Protein AF-A0A171BE28-F1 (afdb_monomer_lite)

Foldseek 3Di:
DDDDDDDDPVPDDDDDDQDPVNVVVVVVVQQVQQQFPPPRDGDPDGDDPVQSGHPCVVPVHDDDDDDPPPPPPPVPPDD

Secondary structure (DSSP, 8-state):
--------GGGPPPPPPP-HHHHHHHHHHHHHHHB-TTT-PBPSSPPPTTTSS-HHHHTTS--PPPPTTTTSSSTTS--

Radius of gyration: 21.07 Å; chains: 1; bounding box: 47×33×46 Å

Sequence (79 aa):
MQVSYLYRIDRAKPVRPMTSRKWGALALAMLARRTCPECGITYSYCLPTSLGMCLLCAHGGAQQAPDPFEDRRFDEQHP

Structure (mmCIF, N/CA/C/O backbone):
data_AF-A0A171BE28-F1
#
_entry.id   AF-A0A171BE28-F1
#
loop_
_atom_site.group_PDB
_atom_site.id
_atom_site.type_symbol
_atom_site.label_atom_id
_atom_site.label_alt_id
_atom_site.label_comp_id
_atom_site.label_asym_id
_atom_site.label_entity_id
_atom_site.label_seq_id
_atom_site.pdbx_PDB_ins_code
_atom_site.Cartn_x
_atom_site.Cartn_y
_atom_site.Cartn_z
_atom_site.occupancy
_atom_site.B_iso_or_equiv
_atom_site.auth_seq_id
_atom_site.auth_comp_id
_atom_site.auth_asym_id
_atom_site.auth_atom_id
_atom_site.pdbx_PDB_model_num
ATOM 1 N N . MET A 1 1 ? -17.131 8.270 -28.415 1.00 60.09 1 MET A N 1
ATOM 2 C CA . MET A 1 1 ? -16.558 7.050 -29.024 1.00 60.09 1 MET A CA 1
ATOM 3 C C . MET A 1 1 ? -15.257 6.743 -28.297 1.00 60.09 1 MET A C 1
ATOM 5 O O . MET A 1 1 ? -14.391 7.608 -28.277 1.00 60.09 1 MET A O 1
ATOM 9 N N . GLN A 1 2 ? -15.158 5.602 -27.611 1.00 77.75 2 GLN A N 1
ATOM 10 C CA . GLN A 1 2 ? -13.972 5.224 -26.833 1.00 77.75 2 GLN A CA 1
ATOM 11 C C . GLN A 1 2 ? -13.104 4.278 -27.667 1.00 77.75 2 GLN A C 1
ATOM 13 O O . GLN A 1 2 ? -13.620 3.342 -28.269 1.00 77.75 2 GLN A O 1
ATOM 18 N N . VAL A 1 3 ? -11.800 4.543 -27.719 1.00 79.50 3 VAL A N 1
ATOM 19 C CA . VAL A 1 3 ? -10.829 3.740 -28.471 1.00 79.50 3 VAL A CA 1
ATOM 20 C C . VAL A 1 3 ? -9.922 3.023 -27.478 1.00 79.50 3 VAL A C 1
ATOM 22 O O . VAL A 1 3 ? -9.364 3.655 -26.582 1.00 79.50 3 VAL A O 1
ATOM 25 N N . SER A 1 4 ? -9.763 1.709 -27.634 1.00 74.50 4 SER A N 1
ATOM 26 C CA . SER A 1 4 ? -8.785 0.914 -26.889 1.00 74.50 4 SER A CA 1
ATOM 27 C C . SER A 1 4 ? -7.547 0.676 -27.751 1.00 74.50 4 SER A C 1
ATOM 29 O O . SER A 1 4 ? -7.613 -0.024 -28.762 1.00 74.50 4 SER A O 1
ATOM 31 N N . TYR A 1 5 ? -6.407 1.230 -27.347 1.00 83.94 5 TYR A N 1
ATOM 32 C CA . TYR A 1 5 ? -5.132 0.958 -28.006 1.00 83.94 5 TYR A CA 1
AT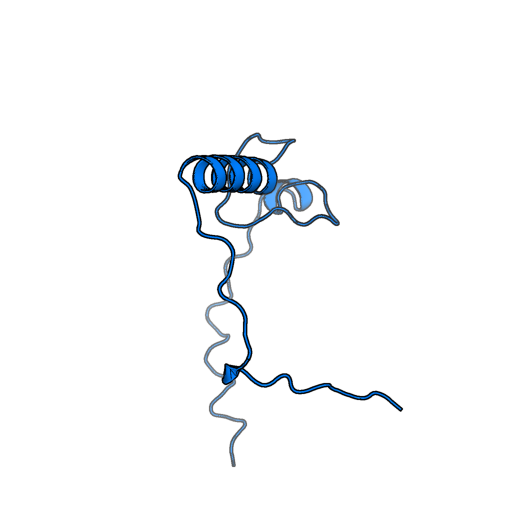OM 33 C C . TYR A 1 5 ? -4.571 -0.381 -27.517 1.00 83.94 5 TYR A C 1
ATOM 35 O O . TYR A 1 5 ? -4.146 -0.502 -26.368 1.00 83.94 5 TYR A O 1
ATOM 43 N N . LEU A 1 6 ? -4.555 -1.388 -28.392 1.00 86.44 6 LEU A N 1
ATOM 44 C CA . LEU A 1 6 ? -3.832 -2.637 -28.153 1.00 86.44 6 LEU A CA 1
ATOM 45 C C . LEU A 1 6 ? -2.352 -2.438 -28.505 1.00 86.44 6 LEU A C 1
ATOM 47 O O . LEU A 1 6 ? -1.972 -2.399 -29.676 1.00 86.44 6 LEU A O 1
ATOM 51 N N . TYR A 1 7 ? -1.507 -2.284 -27.485 1.00 88.12 7 TYR A N 1
ATOM 52 C CA . TYR A 1 7 ? -0.060 -2.172 -27.668 1.00 88.12 7 TYR A CA 1
ATOM 53 C C . TYR A 1 7 ? 0.567 -3.538 -27.962 1.00 88.12 7 TYR A C 1
ATOM 55 O O . TYR A 1 7 ? 0.224 -4.548 -27.349 1.00 88.12 7 TYR A O 1
ATOM 63 N N . ARG A 1 8 ? 1.529 -3.566 -28.891 1.00 89.88 8 ARG A N 1
ATOM 64 C CA . ARG A 1 8 ? 2.277 -4.783 -29.232 1.00 89.88 8 ARG A CA 1
ATOM 65 C C . ARG A 1 8 ? 3.299 -5.122 -28.149 1.00 89.88 8 ARG A C 1
ATOM 67 O O . ARG A 1 8 ? 4.199 -4.323 -27.889 1.00 89.88 8 ARG A O 1
ATOM 74 N N . ILE A 1 9 ? 3.201 -6.332 -27.601 1.00 90.25 9 ILE A N 1
ATOM 75 C CA . ILE A 1 9 ? 4.084 -6.846 -26.542 1.00 90.25 9 ILE A CA 1
ATOM 76 C C . ILE A 1 9 ? 5.544 -6.925 -27.019 1.00 90.25 9 ILE A C 1
ATOM 78 O O . ILE A 1 9 ? 6.442 -6.560 -26.269 1.00 90.25 9 ILE A O 1
ATOM 82 N N . ASP A 1 10 ? 5.792 -7.275 -28.287 1.00 90.88 10 ASP A N 1
ATOM 83 C CA . ASP A 1 10 ? 7.153 -7.424 -28.847 1.00 90.88 10 ASP A CA 1
ATOM 84 C C . ASP A 1 10 ? 8.002 -6.145 -28.782 1.00 90.88 10 ASP A C 1
ATOM 86 O O . ASP A 1 10 ? 9.227 -6.191 -28.836 1.00 90.88 10 ASP A O 1
ATOM 90 N N . ARG A 1 11 ? 7.350 -4.977 -28.723 1.00 92.31 11 ARG A N 1
ATOM 91 C CA . ARG A 1 11 ? 8.018 -3.669 -28.653 1.00 92.31 11 ARG A CA 1
ATOM 92 C C . ARG A 1 11 ? 8.156 -3.157 -27.221 1.00 92.31 11 ARG A C 1
ATOM 94 O O . ARG A 1 11 ? 8.602 -2.023 -27.025 1.00 92.31 11 ARG A O 1
ATOM 101 N N . ALA A 1 12 ? 7.756 -3.948 -26.226 1.00 92.12 12 ALA A N 1
ATOM 102 C CA . ALA A 1 12 ? 7.888 -3.574 -24.831 1.00 92.12 12 ALA A CA 1
ATOM 103 C C . ALA A 1 12 ? 9.370 -3.416 -24.475 1.00 92.12 12 ALA A C 1
ATOM 105 O O . ALA A 1 12 ? 10.185 -4.320 -24.656 1.00 92.12 12 ALA A O 1
ATOM 106 N N . LYS A 1 13 ? 9.726 -2.240 -23.955 1.00 93.25 13 LYS A N 1
ATOM 107 C CA . LYS A 1 13 ? 11.061 -2.017 -23.399 1.00 93.25 13 LYS A CA 1
ATOM 108 C C . LYS A 1 13 ? 11.179 -2.782 -22.076 1.00 93.25 13 LYS A C 1
ATOM 110 O O . LYS A 1 13 ? 10.200 -2.824 -21.326 1.00 93.25 13 LYS A O 1
ATOM 115 N N . PRO A 1 14 ? 12.358 -3.338 -21.750 1.00 89.31 14 PRO A N 1
ATOM 116 C CA . PRO A 1 14 ? 12.558 -4.002 -20.471 1.00 89.31 14 PRO A CA 1
ATOM 117 C C . PRO A 1 14 ? 12.308 -3.023 -19.319 1.00 89.31 14 PRO A C 1
ATOM 119 O O . PRO A 1 14 ? 12.757 -1.872 -19.344 1.00 89.31 14 PRO A O 1
ATOM 122 N N . VAL A 1 15 ? 11.584 -3.484 -18.298 1.00 91.00 15 VAL A N 1
ATOM 123 C CA . VAL A 1 15 ? 11.349 -2.695 -17.085 1.00 91.00 15 VAL A CA 1
ATOM 124 C C . VAL A 1 15 ? 12.678 -2.496 -16.358 1.00 91.00 15 VAL A C 1
ATOM 126 O O . VAL A 1 15 ? 13.529 -3.384 -16.317 1.00 91.00 15 VAL A O 1
ATOM 129 N N . ARG A 1 16 ? 12.866 -1.310 -15.769 1.00 91.75 16 ARG A N 1
ATOM 130 C CA . ARG A 1 16 ? 14.076 -0.972 -15.012 1.00 91.75 16 ARG A CA 1
ATOM 131 C C . ARG A 1 16 ? 14.339 -2.047 -13.944 1.00 91.75 16 ARG A C 1
ATOM 133 O O . ARG A 1 16 ? 13.447 -2.274 -13.124 1.00 91.75 16 ARG A O 1
ATOM 140 N N . PRO A 1 17 ? 15.550 -2.632 -13.874 1.00 91.81 17 PRO A N 1
ATOM 141 C CA . PRO A 1 17 ? 15.809 -3.788 -13.027 1.00 91.81 17 PRO A CA 1
ATOM 142 C C . PRO A 1 17 ? 15.522 -3.475 -11.562 1.00 91.81 17 PRO A C 1
ATOM 144 O O . PRO A 1 17 ? 15.761 -2.358 -11.072 1.00 91.81 17 PRO A O 1
ATOM 147 N N . MET A 1 18 ? 14.977 -4.467 -10.872 1.00 95.62 18 MET A N 1
ATOM 148 C CA . MET A 1 18 ? 14.687 -4.373 -9.454 1.00 95.62 18 MET A CA 1
ATOM 149 C C . MET A 1 18 ? 15.998 -4.492 -8.673 1.00 95.62 18 MET A C 1
ATOM 151 O O . MET A 1 18 ? 16.744 -5.450 -8.841 1.00 95.62 18 MET A O 1
ATOM 155 N N . THR A 1 19 ? 16.304 -3.493 -7.849 1.00 95.88 19 THR A N 1
ATOM 156 C CA . THR A 1 19 ? 17.510 -3.478 -7.010 1.00 95.88 19 THR A CA 1
ATOM 157 C C . THR A 1 19 ? 17.127 -3.780 -5.565 1.00 95.88 19 THR A C 1
ATOM 159 O O . THR A 1 19 ? 15.986 -3.542 -5.170 1.00 95.88 19 THR A O 1
ATOM 162 N N . SER A 1 20 ? 18.068 -4.252 -4.745 1.00 96.62 20 SER A N 1
ATOM 163 C CA . SER A 1 20 ? 17.840 -4.501 -3.308 1.00 96.62 20 SER A CA 1
ATOM 164 C C . SER A 1 20 ? 17.238 -3.286 -2.588 1.00 96.62 20 SER A C 1
ATOM 166 O O . SER A 1 20 ? 16.285 -3.417 -1.825 1.00 96.62 20 SER A O 1
ATOM 168 N N . ARG A 1 21 ? 17.710 -2.075 -2.911 1.00 96.06 21 ARG A N 1
ATOM 169 C CA . ARG A 1 21 ? 17.151 -0.824 -2.375 1.00 96.06 21 ARG A CA 1
ATOM 170 C C . ARG A 1 21 ? 15.687 -0.613 -2.772 1.00 96.06 21 ARG A C 1
ATOM 172 O O . ARG A 1 21 ? 14.895 -0.177 -1.943 1.00 96.06 21 ARG A O 1
ATOM 179 N N . LYS A 1 22 ? 15.311 -0.921 -4.019 1.00 96.56 22 LYS A N 1
ATOM 180 C CA . LYS A 1 22 ? 13.911 -0.826 -4.464 1.00 96.56 22 LYS A CA 1
ATOM 181 C C . LYS A 1 22 ? 13.026 -1.854 -3.761 1.00 96.56 22 LYS A C 1
ATOM 183 O O . LYS A 1 22 ? 11.903 -1.515 -3.409 1.00 96.56 22 LYS A O 1
ATOM 188 N N . TRP A 1 23 ? 13.533 -3.066 -3.522 1.00 97.50 23 TRP A N 1
ATOM 189 C CA . TRP A 1 23 ? 12.831 -4.078 -2.727 1.00 97.50 23 TRP A CA 1
ATOM 190 C C . TRP A 1 23 ? 12.560 -3.588 -1.307 1.00 97.50 23 TRP A C 1
ATOM 192 O O . TRP A 1 23 ? 11.414 -3.625 -0.869 1.00 97.50 23 TRP A O 1
ATOM 202 N N . GLY A 1 24 ? 13.577 -3.050 -0.627 1.00 97.94 24 GLY A N 1
ATOM 203 C CA . GLY A 1 24 ? 13.415 -2.484 0.715 1.00 97.94 24 GLY A CA 1
ATOM 204 C C . GLY A 1 24 ? 12.409 -1.330 0.750 1.00 97.94 24 GLY A C 1
ATOM 205 O O . GLY A 1 24 ? 11.514 -1.315 1.590 1.00 97.94 24 GLY A O 1
ATOM 206 N N . ALA A 1 25 ? 12.488 -0.403 -0.210 1.00 97.44 25 ALA A N 1
ATOM 207 C CA . ALA A 1 25 ? 11.537 0.703 -0.314 1.00 97.44 25 ALA A CA 1
ATOM 208 C C . ALA A 1 25 ? 10.095 0.217 -0.545 1.00 97.44 25 ALA A C 1
ATOM 210 O O . ALA A 1 25 ? 9.162 0.726 0.073 1.00 97.44 25 ALA A O 1
ATOM 211 N N . LEU A 1 26 ? 9.908 -0.793 -1.401 1.00 96.69 26 LEU A N 1
ATOM 212 C CA . LEU A 1 26 ? 8.598 -1.392 -1.642 1.00 96.69 26 LEU A CA 1
ATOM 213 C C . LEU A 1 26 ? 8.059 -2.093 -0.390 1.00 96.69 26 LEU A C 1
ATOM 215 O O . LEU A 1 26 ? 6.883 -1.931 -0.076 1.00 96.69 26 LEU A O 1
ATOM 219 N N . ALA A 1 27 ? 8.906 -2.832 0.329 1.00 97.12 27 ALA A N 1
ATOM 220 C CA . ALA A 1 27 ? 8.528 -3.511 1.564 1.00 97.12 27 ALA A CA 1
ATOM 221 C C . ALA A 1 27 ? 8.071 -2.511 2.637 1.00 97.12 27 ALA A C 1
ATOM 223 O O . ALA A 1 27 ? 7.001 -2.689 3.213 1.00 97.12 27 ALA A O 1
ATOM 224 N N . LEU A 1 28 ? 8.807 -1.412 2.832 1.00 97.56 28 LEU A N 1
ATOM 225 C CA . LEU A 1 28 ? 8.419 -0.339 3.754 1.00 97.56 28 LEU A CA 1
ATOM 226 C C . LEU A 1 28 ? 7.112 0.346 3.329 1.00 97.56 28 LEU A C 1
ATOM 228 O O . LEU A 1 28 ? 6.235 0.583 4.156 1.00 97.56 28 LEU A O 1
ATOM 232 N N . ALA A 1 29 ? 6.934 0.608 2.032 1.00 97.19 29 ALA A N 1
ATOM 233 C CA . ALA A 1 29 ? 5.700 1.196 1.512 1.00 97.19 29 ALA A CA 1
ATOM 234 C C . ALA A 1 29 ? 4.491 0.247 1.613 1.00 97.19 29 ALA A C 1
ATOM 236 O O . ALA A 1 29 ? 3.350 0.698 1.707 1.00 97.19 29 ALA A O 1
ATOM 237 N N . MET A 1 30 ? 4.708 -1.068 1.528 1.00 97.19 30 MET A N 1
ATOM 238 C CA . MET A 1 30 ? 3.672 -2.075 1.769 1.00 97.19 30 MET A CA 1
ATOM 239 C C . MET A 1 30 ? 3.336 -2.170 3.251 1.00 97.19 30 MET A C 1
ATOM 241 O O . MET A 1 30 ? 2.157 -2.206 3.578 1.00 97.19 30 MET A O 1
ATOM 245 N N . LEU A 1 31 ? 4.339 -2.146 4.130 1.00 96.88 31 LEU A N 1
ATOM 246 C CA . LEU A 1 31 ? 4.140 -2.127 5.576 1.00 96.88 31 LEU A CA 1
ATOM 247 C C . LEU A 1 31 ? 3.267 -0.931 5.976 1.00 96.88 31 LEU A C 1
ATOM 249 O O . LEU A 1 31 ? 2.185 -1.129 6.508 1.00 96.88 31 LEU A O 1
ATOM 253 N N . ALA A 1 32 ? 3.640 0.287 5.575 1.00 95.38 32 ALA A N 1
ATOM 254 C CA . ALA A 1 32 ? 2.863 1.493 5.877 1.00 95.38 32 ALA A CA 1
ATOM 255 C C . ALA A 1 32 ? 1.410 1.444 5.363 1.00 95.38 32 ALA A C 1
ATOM 257 O O . ALA A 1 32 ? 0.507 1.944 6.021 1.00 95.38 32 ALA A O 1
ATOM 258 N N . ARG A 1 33 ? 1.160 0.823 4.201 1.00 95.81 33 ARG A N 1
ATOM 259 C CA . ARG A 1 33 ? -0.199 0.669 3.643 1.00 95.81 33 ARG A CA 1
ATOM 260 C C . ARG A 1 33 ? -1.036 -0.415 4.323 1.00 95.81 33 ARG A C 1
ATOM 262 O O . ARG A 1 33 ? -2.246 -0.463 4.112 1.00 95.81 33 ARG A O 1
ATOM 269 N N . ARG A 1 34 ? -0.400 -1.322 5.060 1.00 96.00 34 ARG A N 1
ATOM 270 C CA . ARG A 1 34 ? -1.030 -2.483 5.705 1.00 96.00 34 ARG A CA 1
ATOM 271 C C . ARG A 1 34 ? -1.116 -2.344 7.219 1.00 96.00 34 ARG A C 1
ATOM 273 O O . ARG A 1 34 ? -1.872 -3.078 7.849 1.00 96.00 34 ARG A O 1
ATOM 280 N N . THR A 1 35 ? -0.340 -1.440 7.801 1.00 95.94 35 THR A N 1
ATOM 281 C CA . THR A 1 35 ? -0.384 -1.118 9.222 1.00 95.94 35 THR A CA 1
ATOM 282 C C . THR A 1 35 ? -1.494 -0.110 9.476 1.00 95.94 35 THR A C 1
ATOM 284 O O . THR A 1 35 ? -1.528 0.963 8.878 1.00 95.94 35 THR A O 1
ATOM 287 N N . CYS A 1 36 ? -2.421 -0.461 10.361 1.00 95.44 36 CYS A N 1
ATOM 288 C CA . CYS A 1 36 ? -3.475 0.454 10.770 1.00 95.44 36 CYS A CA 1
ATOM 289 C C . CYS A 1 36 ? -2.921 1.553 11.685 1.00 95.44 36 CYS A C 1
ATOM 291 O O . CYS A 1 36 ? -2.257 1.207 12.663 1.00 95.44 36 CYS A O 1
ATOM 293 N N . PRO A 1 37 ? -3.217 2.841 11.430 1.00 92.88 37 PRO A N 1
ATOM 294 C CA . PRO A 1 37 ? -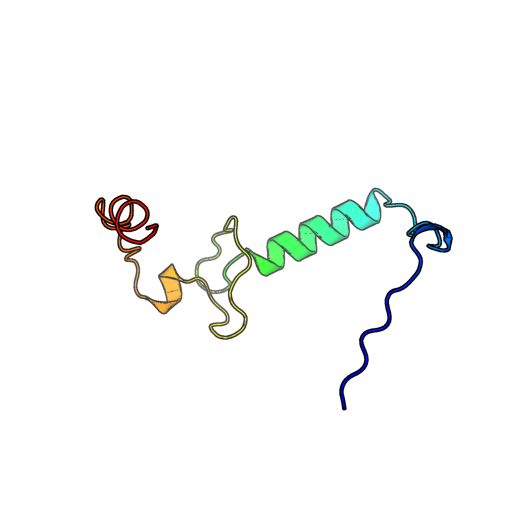2.766 3.921 12.305 1.00 92.88 37 PRO A CA 1
ATOM 295 C C . PRO A 1 37 ? -3.422 3.871 13.692 1.00 92.88 37 PRO A C 1
ATOM 297 O O . PRO A 1 37 ? -2.810 4.315 14.654 1.00 92.88 37 PRO A O 1
ATOM 300 N N . GLU A 1 38 ? -4.622 3.292 13.805 1.00 92.88 38 GLU A N 1
ATOM 301 C CA . GLU A 1 38 ? -5.399 3.308 15.050 1.00 92.88 38 GLU A CA 1
ATOM 302 C C . GLU A 1 38 ? -5.047 2.153 15.994 1.00 92.88 38 GLU A C 1
ATOM 304 O O . GLU A 1 38 ? -4.879 2.333 17.193 1.00 92.88 38 GLU A O 1
ATOM 309 N N . CYS A 1 39 ? -4.901 0.940 15.452 1.00 92.75 39 CYS A N 1
ATOM 310 C CA . CYS A 1 39 ? -4.614 -0.249 16.257 1.00 92.75 39 CYS A CA 1
ATOM 311 C C . CYS A 1 39 ? -3.167 -0.750 16.126 1.00 92.75 39 CYS A C 1
ATOM 313 O O . CYS A 1 39 ? -2.786 -1.688 16.818 1.00 92.75 39 CYS A O 1
ATOM 315 N N . GLY A 1 40 ? -2.367 -0.197 15.208 1.00 93.62 40 GLY A N 1
ATOM 316 C CA . GLY A 1 40 ? -0.968 -0.591 14.979 1.00 93.62 40 GLY A CA 1
ATOM 317 C C . GLY A 1 40 ? -0.763 -1.989 14.377 1.00 93.62 40 GLY A C 1
ATOM 318 O O . GLY A 1 40 ? 0.369 -2.391 14.111 1.00 93.62 40 GLY A O 1
ATOM 319 N N . ILE A 1 41 ? -1.837 -2.747 14.137 1.00 93.81 41 ILE A N 1
ATOM 320 C CA . ILE A 1 41 ? -1.764 -4.107 13.591 1.00 93.81 41 ILE A CA 1
ATOM 321 C C . ILE A 1 41 ? -1.451 -4.040 12.096 1.00 93.81 41 ILE A C 1
ATOM 323 O O . ILE A 1 41 ? -2.020 -3.229 11.362 1.00 93.81 41 ILE A O 1
ATOM 327 N N . THR A 1 42 ? -0.556 -4.920 11.648 1.00 95.25 42 THR A N 1
ATOM 328 C CA . THR A 1 42 ? -0.228 -5.094 10.230 1.00 95.25 42 THR A CA 1
ATOM 329 C C . THR A 1 42 ? -1.040 -6.241 9.641 1.00 95.25 42 THR A C 1
ATOM 331 O O . THR A 1 42 ? -0.966 -7.368 10.125 1.00 95.25 42 THR A O 1
ATOM 334 N N . TYR A 1 43 ? -1.789 -5.959 8.579 1.00 93.44 43 TYR A N 1
ATOM 335 C CA . TYR A 1 43 ? -2.653 -6.927 7.904 1.00 93.44 43 TYR A CA 1
ATOM 336 C C . TYR A 1 43 ? -2.022 -7.476 6.612 1.00 93.44 43 TYR A C 1
ATOM 338 O O . TYR A 1 43 ? -1.031 -6.954 6.101 1.00 93.44 43 TYR A O 1
ATOM 346 N N . SER A 1 44 ? -2.600 -8.542 6.049 1.00 92.62 44 SER A N 1
ATOM 347 C CA . SER A 1 44 ? -2.203 -9.090 4.738 1.00 92.62 44 SER A CA 1
ATOM 348 C C . SER A 1 44 ? -2.750 -8.280 3.554 1.00 92.62 44 SER A C 1
ATOM 350 O O . SER A 1 44 ? -2.213 -8.364 2.447 1.00 92.62 44 SER A O 1
ATOM 352 N N . TYR A 1 45 ? -3.781 -7.467 3.791 1.00 92.12 45 TYR A N 1
ATOM 353 C CA . TYR A 1 45 ? -4.434 -6.605 2.810 1.00 92.12 45 TYR A CA 1
ATOM 354 C C . TYR A 1 45 ? -4.050 -5.133 3.007 1.00 92.12 45 TYR A C 1
ATOM 356 O O . TYR A 1 45 ? -3.707 -4.707 4.109 1.00 92.12 45 TYR A O 1
ATOM 364 N N . CYS A 1 46 ? -4.112 -4.343 1.932 1.00 94.94 46 CYS A N 1
ATOM 365 C CA . CYS A 1 46 ? -3.931 -2.892 2.008 1.00 94.94 46 CYS A CA 1
ATOM 366 C C . CYS A 1 46 ? -5.173 -2.240 2.617 1.00 94.94 46 CYS A C 1
ATOM 368 O O . CYS A 1 46 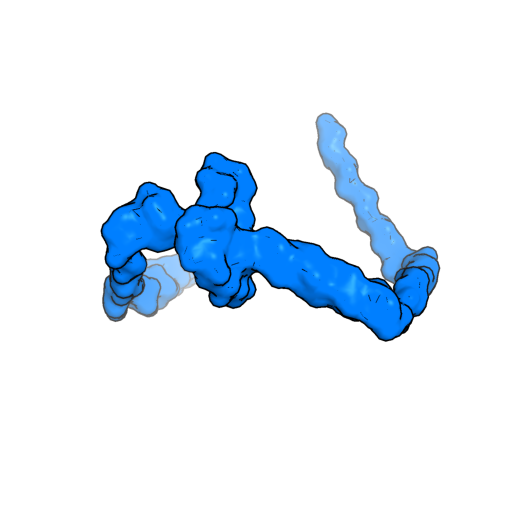? -6.289 -2.549 2.198 1.00 94.94 46 CYS A O 1
ATOM 370 N N . LEU A 1 47 ? -4.978 -1.317 3.559 1.00 93.75 47 LEU A N 1
ATOM 371 C CA . LEU A 1 47 ? -6.088 -0.602 4.176 1.00 93.75 47 LEU A CA 1
ATOM 372 C C . LEU A 1 47 ? -6.880 0.202 3.130 1.00 93.75 47 LEU A C 1
ATOM 374 O O . LEU A 1 47 ? -6.275 0.843 2.261 1.00 93.75 47 LEU A O 1
ATOM 378 N N . PRO A 1 48 ? -8.221 0.190 3.206 1.00 92.69 48 PRO A N 1
ATOM 379 C CA . PRO A 1 48 ? -9.059 0.966 2.305 1.00 92.69 48 PRO A CA 1
ATOM 380 C C . PRO A 1 48 ? -8.855 2.468 2.530 1.00 92.69 48 PRO A C 1
ATOM 382 O O . PRO A 1 48 ? -8.988 2.979 3.643 1.00 92.69 48 PRO A O 1
ATOM 385 N N . THR A 1 49 ? -8.573 3.199 1.450 1.00 92.19 49 THR A N 1
ATOM 386 C CA . THR A 1 49 ? -8.328 4.650 1.494 1.00 92.19 49 THR A CA 1
ATOM 387 C C . THR A 1 49 ? -9.564 5.458 1.880 1.00 92.19 49 THR A C 1
ATOM 389 O O . THR A 1 49 ? -9.416 6.551 2.412 1.00 92.19 49 THR A O 1
ATOM 392 N N . SER A 1 50 ? -10.769 4.936 1.635 1.00 92.81 50 SER A N 1
ATOM 393 C CA . SER A 1 50 ? -12.033 5.581 2.006 1.00 92.81 50 SER A CA 1
ATOM 394 C C . SER A 1 50 ? -12.271 5.617 3.516 1.00 92.81 50 SER A C 1
ATOM 396 O O . SER A 1 50 ? -12.879 6.561 4.004 1.00 92.81 50 SER A O 1
ATOM 398 N N . LEU A 1 51 ? -11.797 4.606 4.250 1.00 91.19 51 LEU A N 1
ATOM 399 C CA . LEU A 1 51 ? -11.958 4.515 5.704 1.00 91.19 51 LEU A CA 1
ATOM 400 C C . LEU A 1 51 ? -10.746 5.093 6.445 1.00 91.19 51 LEU A C 1
ATOM 402 O O . LEU A 1 51 ? -10.873 5.510 7.590 1.00 91.19 51 LEU A O 1
ATOM 406 N N . GLY A 1 52 ? -9.556 5.060 5.832 1.00 90.56 52 GLY A N 1
ATOM 407 C CA . GLY A 1 52 ? -8.305 5.496 6.467 1.00 90.56 52 GLY A CA 1
ATOM 408 C C . GLY A 1 52 ? -7.821 4.593 7.613 1.00 90.56 52 GLY A C 1
ATOM 409 O O . GLY A 1 52 ? -6.792 4.873 8.220 1.00 90.56 52 GLY A O 1
ATOM 410 N N . MET A 1 53 ? -8.532 3.498 7.899 1.00 93.19 53 MET A N 1
ATOM 411 C CA . MET A 1 53 ? -8.253 2.559 8.987 1.00 93.19 53 MET A CA 1
ATOM 412 C C . MET A 1 53 ? -8.629 1.123 8.597 1.00 93.19 53 MET A C 1
ATOM 414 O O . MET A 1 53 ? -9.136 0.858 7.505 1.00 93.19 53 MET A O 1
ATOM 418 N N . CYS A 1 54 ? -8.359 0.178 9.497 1.00 93.12 54 CYS A N 1
ATOM 419 C CA . CYS A 1 54 ? -8.670 -1.230 9.286 1.00 93.12 54 CYS A CA 1
ATOM 420 C C . CYS A 1 54 ? -10.182 -1.509 9.287 1.00 93.12 54 CYS A C 1
ATOM 422 O O . CYS A 1 54 ? -10.943 -0.814 9.958 1.00 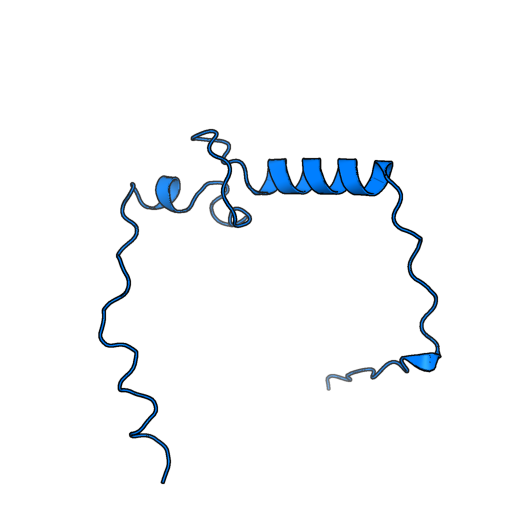93.12 54 CYS A O 1
ATOM 424 N N . LEU A 1 55 ? -10.620 -2.568 8.594 1.00 89.81 55 LEU A N 1
ATOM 425 C CA . LEU A 1 55 ? -12.042 -2.948 8.551 1.00 89.81 55 LEU A CA 1
ATOM 426 C C . LEU A 1 55 ? -12.599 -3.266 9.945 1.00 89.81 55 LEU A C 1
ATOM 428 O O . LEU A 1 55 ? -13.700 -2.846 10.278 1.00 89.81 55 LEU A O 1
ATOM 432 N N . LEU A 1 56 ? -11.820 -3.955 10.785 1.00 89.38 56 LEU A N 1
ATOM 433 C CA . LEU A 1 56 ? -12.222 -4.258 12.164 1.00 89.38 56 LEU A CA 1
ATOM 434 C C . LEU A 1 56 ? -12.425 -2.987 12.998 1.00 89.38 56 LEU A C 1
ATOM 436 O O . LEU A 1 56 ? -13.354 -2.923 13.795 1.00 89.38 56 LEU A O 1
ATOM 440 N N . CYS A 1 57 ? -11.575 -1.985 12.779 1.00 90.38 57 CYS A N 1
ATOM 441 C CA . CYS A 1 57 ? -11.596 -0.694 13.453 1.00 90.38 57 CYS A CA 1
ATOM 442 C C . CYS A 1 57 ? -12.841 0.101 13.039 1.00 90.38 57 CYS A C 1
ATOM 444 O O . CYS A 1 57 ? -13.540 0.650 13.883 1.00 90.38 57 CYS A O 1
ATOM 446 N N . ALA A 1 58 ? -13.150 0.101 11.740 1.00 89.88 58 ALA A N 1
ATOM 447 C CA . ALA A 1 58 ? -14.297 0.814 11.193 1.00 89.88 58 ALA A CA 1
ATOM 448 C C . ALA A 1 58 ? -15.647 0.151 11.517 1.00 89.88 58 ALA A C 1
ATOM 450 O O . ALA A 1 58 ? -16.658 0.841 11.603 1.00 89.88 58 ALA A O 1
ATOM 451 N N . HIS A 1 59 ? -15.675 -1.174 11.691 1.00 87.25 59 HIS A N 1
ATOM 452 C CA . HIS A 1 59 ? -16.908 -1.946 11.887 1.00 87.25 59 HIS A CA 1
ATOM 453 C C . HIS A 1 59 ? -17.070 -2.540 13.295 1.00 87.25 59 HIS A C 1
ATOM 455 O O . HIS A 1 59 ? -17.947 -3.371 13.508 1.00 87.25 59 HIS A O 1
ATOM 461 N N . GLY A 1 60 ? -16.252 -2.131 14.269 1.00 74.94 60 GLY A N 1
ATOM 462 C CA . GLY A 1 60 ? -16.448 -2.518 15.670 1.00 74.94 60 GLY A CA 1
ATOM 463 C C . GLY A 1 60 ? -16.194 -4.000 15.981 1.00 74.94 60 GLY A C 1
ATOM 464 O O . GLY A 1 60 ? -16.783 -4.531 16.916 1.00 74.94 60 GLY A O 1
ATOM 465 N N . GLY A 1 61 ? -15.301 -4.667 15.240 1.00 64.56 61 GLY A N 1
ATOM 466 C CA . GLY A 1 61 ? -14.721 -5.941 15.685 1.00 64.56 61 GLY A CA 1
ATOM 467 C C . GLY A 1 61 ? -15.529 -7.222 15.444 1.00 64.56 61 GLY A C 1
ATOM 468 O O . GLY A 1 61 ? -15.348 -8.177 16.192 1.00 64.56 61 GLY A O 1
ATOM 469 N N . ALA A 1 62 ? -16.354 -7.308 14.398 1.00 57.12 62 ALA A N 1
ATOM 470 C CA . ALA A 1 62 ? -16.925 -8.589 13.972 1.00 57.12 62 ALA A CA 1
ATOM 471 C C . ALA A 1 62 ? -16.748 -8.799 12.464 1.00 57.12 62 ALA A C 1
ATOM 473 O O . ALA A 1 62 ? -17.464 -8.224 11.648 1.00 57.12 62 ALA A O 1
ATOM 474 N N . GLN A 1 63 ? -15.791 -9.649 12.084 1.00 56.84 63 GLN A N 1
ATOM 475 C CA . GLN A 1 63 ? -15.833 -10.289 10.772 1.00 56.84 63 GLN A CA 1
ATOM 476 C C . GLN A 1 63 ? -16.980 -11.299 10.826 1.00 56.84 63 GLN A C 1
ATOM 478 O O . GLN A 1 63 ? -16.883 -12.303 11.530 1.00 56.84 63 GLN A O 1
ATOM 483 N N . GLN A 1 64 ? -18.083 -11.015 10.135 1.00 56.00 64 GLN A N 1
ATOM 484 C CA . GLN A 1 64 ? -19.097 -12.031 9.883 1.00 56.00 64 GLN A CA 1
ATOM 485 C C . GLN A 1 64 ? -18.419 -13.152 9.087 1.00 56.00 64 GLN A C 1
ATOM 487 O O . GLN A 1 64 ? -17.849 -12.908 8.023 1.00 56.00 64 GLN A O 1
ATOM 492 N N . ALA A 1 65 ? -18.392 -14.354 9.662 1.00 53.50 65 ALA A N 1
ATOM 493 C CA . ALA A 1 65 ? -17.937 -15.546 8.962 1.00 53.50 65 ALA A CA 1
ATOM 494 C C . ALA A 1 65 ? -18.815 -15.757 7.715 1.00 53.50 65 ALA A C 1
ATOM 496 O O . ALA A 1 65 ? -20.019 -15.496 7.799 1.00 53.50 65 ALA A O 1
ATOM 497 N N . PRO A 1 66 ? -18.245 -16.207 6.584 1.00 57.09 66 PRO A N 1
ATOM 498 C CA . PRO A 1 66 ? -19.039 -16.487 5.400 1.00 57.09 66 PRO A CA 1
ATOM 499 C C . PRO A 1 66 ? -20.062 -17.582 5.705 1.00 57.09 66 PRO A C 1
ATOM 501 O O . PRO A 1 66 ? -19.778 -18.560 6.403 1.00 57.09 66 PRO A O 1
ATOM 504 N N . ASP A 1 67 ? -21.268 -17.381 5.197 1.00 53.28 67 ASP A N 1
ATOM 505 C CA . ASP A 1 67 ? -22.358 -18.334 5.233 1.00 53.28 67 ASP A CA 1
ATOM 506 C C . ASP A 1 67 ? -21.970 -19.613 4.466 1.00 53.28 67 ASP A C 1
ATOM 508 O O . ASP A 1 67 ? -21.567 -19.545 3.306 1.00 53.28 67 ASP A O 1
ATOM 512 N N . PRO A 1 68 ? -22.112 -20.810 5.066 1.00 57.00 68 PRO A N 1
ATOM 513 C CA . PRO A 1 68 ? -21.758 -22.080 4.419 1.00 57.00 68 PRO A CA 1
ATOM 514 C C . PRO A 1 68 ? -22.597 -22.470 3.181 1.00 57.00 68 PRO A C 1
ATOM 516 O O . PRO A 1 68 ? -22.578 -23.635 2.790 1.00 57.00 68 PRO A O 1
ATOM 519 N N . PHE A 1 69 ? -23.404 -21.568 2.607 1.00 56.44 69 PHE A N 1
ATOM 520 C CA . PHE A 1 69 ? -24.429 -21.890 1.606 1.00 56.44 69 PHE A CA 1
ATOM 521 C C . PHE A 1 69 ? -24.178 -21.305 0.196 1.00 56.44 69 PHE A C 1
ATOM 523 O O . PHE A 1 69 ? -24.904 -21.657 -0.735 1.00 56.44 69 PHE A O 1
ATOM 530 N N . GLU A 1 70 ? -23.134 -20.500 -0.023 1.00 56.44 70 GLU A N 1
ATOM 531 C CA . GLU A 1 70 ? -22.868 -19.859 -1.329 1.00 56.44 70 GLU A CA 1
ATOM 532 C C . GLU A 1 70 ? -22.380 -20.807 -2.454 1.00 56.44 70 GLU A C 1
ATOM 534 O O . GLU A 1 70 ? -22.259 -20.384 -3.600 1.00 56.44 70 GLU A O 1
ATOM 539 N N . ASP A 1 71 ? -22.191 -22.104 -2.178 1.00 50.94 71 ASP A N 1
ATOM 540 C CA . ASP A 1 71 ? -21.727 -23.102 -3.162 1.00 50.94 71 ASP A CA 1
ATOM 541 C C . ASP A 1 71 ? -22.845 -23.752 -4.014 1.00 50.94 71 ASP A C 1
ATOM 543 O O . ASP A 1 71 ? -22.552 -24.438 -4.991 1.00 50.94 71 ASP A O 1
ATOM 547 N N . ARG A 1 72 ? -24.142 -23.559 -3.709 1.00 55.06 72 ARG A N 1
ATOM 548 C CA . ARG A 1 72 ? -25.249 -24.263 -4.415 1.00 55.06 72 ARG A CA 1
ATOM 549 C C . ARG A 1 72 ? -25.890 -23.513 -5.592 1.00 55.06 72 ARG A C 1
ATOM 551 O O . ARG A 1 72 ? -26.812 -24.041 -6.203 1.00 55.06 72 ARG A O 1
ATOM 558 N N . ARG A 1 73 ? -25.449 -22.295 -5.930 1.00 52.25 73 ARG A N 1
ATOM 559 C CA . ARG A 1 73 ? -26.127 -21.458 -6.948 1.00 52.25 73 ARG A CA 1
ATOM 560 C C . ARG A 1 73 ? -25.581 -21.604 -8.378 1.00 52.25 73 ARG A C 1
ATOM 562 O O . ARG A 1 73 ? -26.201 -21.083 -9.300 1.00 52.25 73 ARG A O 1
ATOM 569 N N . PHE A 1 74 ? -24.462 -22.306 -8.582 1.00 49.19 74 PHE A N 1
ATOM 570 C CA . PHE A 1 74 ? -23.836 -22.438 -9.908 1.00 49.19 74 PHE A CA 1
ATOM 571 C C . PHE A 1 74 ? -24.426 -23.577 -10.767 1.00 49.19 74 PHE A C 1
ATOM 573 O O . PHE A 1 74 ? -24.503 -23.428 -11.982 1.00 49.19 74 PHE A O 1
ATOM 580 N N . ASP A 1 75 ? -24.924 -24.664 -10.164 1.00 55.75 75 ASP A N 1
ATOM 581 C CA . ASP A 1 75 ? -25.485 -25.810 -10.912 1.00 55.75 75 ASP A CA 1
ATOM 582 C C . ASP A 1 75 ? -26.910 -25.580 -11.459 1.00 55.75 75 ASP A C 1
ATOM 584 O O . ASP A 1 75 ? -27.372 -26.325 -12.318 1.00 55.75 75 ASP A O 1
ATOM 588 N N . GLU A 1 76 ? -27.621 -24.537 -11.015 1.00 55.00 76 GLU A N 1
ATOM 589 C CA . GLU A 1 76 ? -29.035 -24.313 -11.381 1.00 55.00 76 GLU A CA 1
ATOM 590 C C . GLU A 1 76 ? -29.226 -23.296 -12.527 1.00 55.00 76 GLU A C 1
ATOM 592 O O . GLU A 1 76 ? -30.351 -23.006 -12.931 1.00 55.00 76 GLU A O 1
ATOM 597 N N . GLN A 1 77 ? -28.134 -22.728 -13.060 1.00 59.53 77 GLN A N 1
A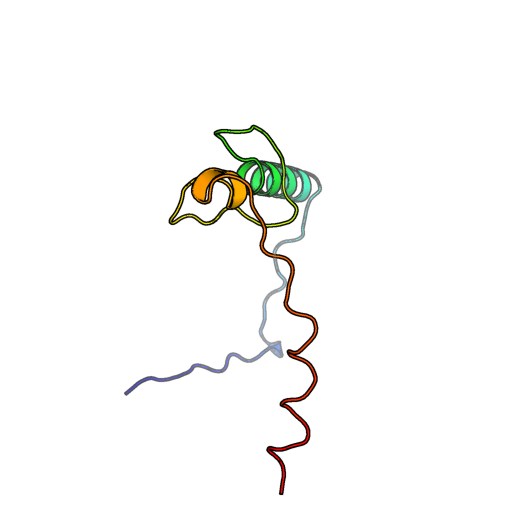TOM 598 C CA . GLN A 1 77 ? -28.172 -21.629 -14.039 1.00 59.53 77 GLN A CA 1
ATOM 599 C C . GLN A 1 77 ? -27.638 -21.978 -15.438 1.00 59.53 77 GLN A C 1
ATOM 601 O O . GLN A 1 77 ? -27.608 -21.093 -16.293 1.00 59.53 77 GLN A O 1
ATOM 606 N N . HIS A 1 78 ? -27.266 -23.235 -15.707 1.00 45.78 78 HIS A N 1
ATOM 607 C CA . HIS A 1 78 ? -26.824 -23.669 -17.037 1.00 45.78 78 HIS A CA 1
ATOM 608 C C . HIS A 1 78 ? -27.771 -24.730 -17.633 1.00 45.78 78 HIS A C 1
ATOM 610 O O . HIS A 1 78 ? -27.572 -25.923 -17.407 1.00 45.78 78 HIS A O 1
ATOM 616 N N . PRO A 1 79 ? -28.815 -24.330 -18.382 1.00 54.44 79 PRO A N 1
ATOM 617 C CA . PRO A 1 79 ? -29.323 -25.151 -19.478 1.00 54.44 79 PRO A CA 1
ATOM 618 C C . PRO A 1 79 ? -28.328 -25.199 -20.650 1.00 5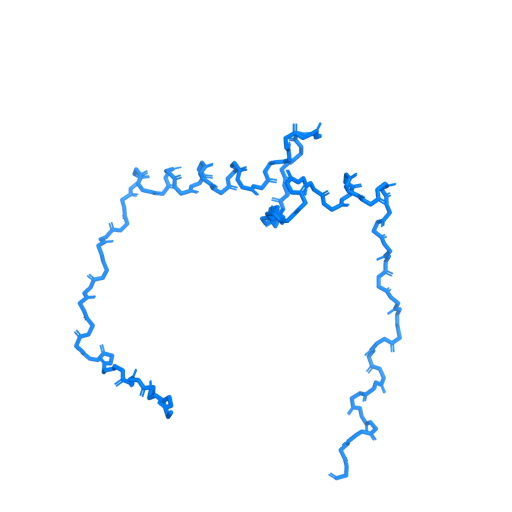4.44 79 PRO A C 1
ATOM 620 O O . PRO A 1 79 ? -27.499 -24.263 -20.781 1.00 54.44 79 PRO A O 1
#

pLDDT: mean 82.78, std 16.72, range [45.78, 97.94]